Protein AF-A0A4Y2SUD0-F1 (afdb_monomer)

Secondary structure (DSSP, 8-state):
--------------HHHHHHHHHHHTTSS---HHHHHHHHHHHHTT--HHHHHHGGGGTTT-TTS-SSHHHHTT------EEEETTEEEE---HHHHHHTS-HHHH-TTS----EEEE--EES-TTS--EE--EEEE-

Solvent-accessible surface area (backbone atoms only — not comparable to full-atom values): 9102 Å² total; per-residue (Å²): 135,82,85,82,83,82,73,91,81,80,93,67,84,44,70,66,60,54,51,56,53,52,71,72,62,75,83,74,75,94,71,53,70,66,48,54,52,52,39,51,51,36,60,75,68,63,56,54,57,70,64,46,36,58,51,42,77,48,30,88,84,39,74,77,53,49,78,34,41,63,64,59,66,61,60,80,82,83,69,75,70,42,84,51,99,90,51,77,45,70,81,88,48,69,69,62,56,53,70,76,45,69,48,75,79,77,35,79,84,77,64,88,63,75,50,75,47,77,51,78,42,73,76,44,98,88,50,93,53,60,47,67,58,77,45,77,45,117

Organism: Araneus ventricosus (NCBI:txid182803)

pLDDT: mean 78.47, std 16.07, range [32.91, 94.5]

Foldseek 3Di:
DDDDDPPPPDPPPPPVVVVVLVVVPPPDDDQDPVLVVVLVVCVNVVPDFVVLCVCCVCCVVPVSRDNGPCVSSVVDPDFDWDDDPPGIDGDPDPPVVVVPDPCCVVPVPPDDDKDWDWDWDDPDPPDPDTDIDTDIDD

Mean predicted aligned error: 13.78 Å

Structure (mmCIF, N/CA/C/O backbone):
data_AF-A0A4Y2SUD0-F1
#
_entry.id   AF-A0A4Y2SUD0-F1
#
loop_
_atom_site.group_PDB
_atom_site.id
_atom_site.type_symbol
_atom_site.label_atom_id
_atom_site.label_alt_id
_atom_site.label_comp_id
_atom_site.label_asym_id
_atom_site.label_entity_id
_atom_site.label_seq_id
_atom_site.pdbx_PDB_ins_code
_atom_site.Cartn_x
_atom_site.Cartn_y
_atom_site.Cartn_z
_atom_site.occupancy
_atom_site.B_iso_or_equiv
_atom_site.auth_seq_id
_atom_site.auth_comp_id
_atom_site.auth_asym_id
_atom_site.auth_atom_id
_atom_site.pdbx_PDB_model_num
ATOM 1 N N . MET A 1 1 ? 1.826 47.056 -6.420 1.00 33.94 1 MET A N 1
ATOM 2 C CA . MET A 1 1 ? 1.723 45.978 -7.427 1.00 33.94 1 MET A CA 1
ATOM 3 C C . MET A 1 1 ? 2.716 44.904 -7.002 1.00 33.94 1 MET A C 1
ATOM 5 O O . MET A 1 1 ? 3.899 45.192 -7.028 1.00 33.94 1 MET A O 1
ATOM 9 N N . ILE A 1 2 ? 2.264 43.976 -6.144 1.00 32.91 2 ILE A N 1
ATOM 10 C CA . ILE A 1 2 ? 2.003 42.545 -6.462 1.00 32.91 2 ILE A CA 1
ATOM 11 C C . ILE A 1 2 ? 3.346 41.855 -6.775 1.00 32.91 2 ILE A C 1
ATOM 13 O O . ILE A 1 2 ? 3.937 42.160 -7.799 1.00 32.91 2 ILE A O 1
ATOM 17 N N . SER A 1 3 ? 3.993 41.233 -5.773 1.00 33.88 3 SER A N 1
ATOM 18 C CA . SER A 1 3 ? 3.956 39.774 -5.473 1.00 33.88 3 SER A CA 1
ATOM 19 C C . SER A 1 3 ? 4.455 38.969 -6.685 1.00 33.88 3 SER A C 1
ATOM 21 O O . SER A 1 3 ? 3.910 39.129 -7.762 1.00 33.88 3 SER A O 1
ATOM 23 N N . ASP A 1 4 ? 5.538 38.194 -6.604 1.00 35.41 4 ASP A N 1
ATOM 24 C CA . ASP A 1 4 ? 5.480 36.899 -5.931 1.00 35.41 4 ASP A CA 1
ATOM 25 C C . ASP A 1 4 ? 6.756 36.467 -5.203 1.00 35.41 4 ASP A C 1
ATOM 27 O O . ASP A 1 4 ? 7.883 36.549 -5.685 1.00 35.41 4 ASP A O 1
ATOM 31 N N . LYS A 1 5 ? 6.501 35.967 -3.992 1.00 43.06 5 LYS A N 1
ATOM 32 C CA . LYS A 1 5 ? 7.353 35.071 -3.225 1.00 43.06 5 LYS A CA 1
ATOM 33 C C . LYS A 1 5 ? 7.151 33.664 -3.788 1.00 43.06 5 LYS A C 1
ATOM 35 O O . LYS A 1 5 ? 6.155 33.033 -3.443 1.00 43.06 5 LYS A O 1
ATOM 40 N N . GLU A 1 6 ? 8.110 33.129 -4.526 1.00 36.12 6 GLU A N 1
ATOM 41 C CA . GLU A 1 6 ? 8.319 31.680 -4.516 1.00 36.12 6 GLU A CA 1
ATOM 42 C C . GLU A 1 6 ? 9.322 31.386 -3.406 1.00 36.12 6 GLU A C 1
ATOM 44 O O . GLU A 1 6 ? 10.533 31.512 -3.541 1.00 36.12 6 GLU A O 1
ATOM 49 N N . LYS A 1 7 ? 8.760 31.116 -2.224 1.00 34.75 7 LYS A N 1
ATOM 50 C CA . LYS A 1 7 ? 9.480 30.497 -1.120 1.00 34.75 7 LYS A CA 1
ATOM 51 C C . LYS A 1 7 ? 9.896 29.107 -1.584 1.00 34.75 7 LYS A C 1
ATOM 53 O O . LYS A 1 7 ? 9.035 28.243 -1.741 1.00 34.75 7 LYS A O 1
ATOM 58 N N . ASP A 1 8 ? 11.199 28.905 -1.709 1.00 38.47 8 ASP A N 1
ATOM 59 C CA . ASP A 1 8 ? 11.829 27.593 -1.676 1.00 38.47 8 ASP A CA 1
ATOM 60 C C . ASP A 1 8 ? 11.373 26.849 -0.412 1.00 38.47 8 ASP A C 1
ATOM 62 O O . ASP A 1 8 ? 11.867 27.071 0.694 1.00 38.47 8 ASP A O 1
ATOM 66 N N . LEU A 1 9 ? 10.366 25.992 -0.564 1.00 40.78 9 LEU A N 1
ATOM 67 C CA . LEU A 1 9 ? 9.916 25.071 0.467 1.00 40.78 9 LEU A CA 1
ATOM 68 C C . LEU A 1 9 ? 9.830 23.683 -0.158 1.00 40.78 9 LEU A C 1
ATOM 70 O O . LEU A 1 9 ? 8.810 23.319 -0.738 1.00 40.78 9 LEU A O 1
ATOM 74 N N . ASN A 1 10 ? 10.949 22.958 -0.081 1.00 43.22 10 ASN A N 1
ATOM 75 C CA . ASN A 1 10 ? 11.058 21.515 0.191 1.00 43.22 10 ASN A CA 1
ATOM 76 C C . ASN A 1 10 ? 12.421 20.985 -0.280 1.00 43.22 10 ASN A C 1
ATOM 78 O O . ASN A 1 10 ? 12.503 20.088 -1.119 1.00 43.22 10 ASN A O 1
ATOM 82 N N . LEU A 1 11 ? 13.500 21.523 0.291 1.00 45.84 11 LEU A N 1
ATOM 83 C CA . LEU A 1 11 ? 14.838 20.943 0.207 1.00 45.84 11 LEU A CA 1
ATOM 84 C C . LEU A 1 11 ? 15.183 20.281 1.546 1.00 45.84 11 LEU A C 1
ATOM 86 O O . LEU A 1 11 ? 16.085 20.723 2.229 1.00 45.84 11 LEU A O 1
ATOM 90 N N . GLU A 1 12 ? 14.401 19.280 1.947 1.00 45.97 12 GLU A N 1
ATOM 91 C CA . GLU A 1 12 ? 14.734 18.317 3.010 1.00 45.97 12 GL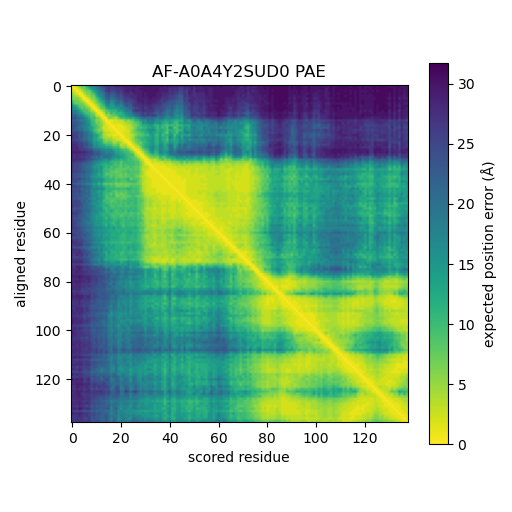U A CA 1
ATOM 92 C C . GLU A 1 12 ? 13.603 17.280 3.077 1.00 45.97 12 GLU A C 1
ATOM 94 O O . GLU A 1 12 ? 12.783 17.229 3.987 1.00 45.97 12 GLU A O 1
ATOM 99 N N . THR A 1 13 ? 13.523 16.420 2.057 1.00 51.19 13 THR A N 1
ATOM 100 C CA . THR A 1 13 ? 13.054 15.061 2.356 1.00 51.19 13 THR A CA 1
ATOM 101 C C . THR A 1 13 ? 14.209 14.448 3.133 1.00 51.19 13 THR A C 1
ATOM 103 O O . THR A 1 13 ? 15.237 14.131 2.539 1.00 51.19 13 THR A O 1
ATOM 106 N N . THR A 1 14 ? 14.098 14.487 4.462 1.00 63.47 14 THR A N 1
ATOM 107 C CA . THR A 1 14 ? 15.180 14.222 5.413 1.00 63.47 14 THR A CA 1
ATOM 108 C C . THR A 1 14 ? 15.913 12.935 5.049 1.00 63.47 14 THR A C 1
ATOM 110 O O . THR A 1 14 ? 15.293 11.922 4.721 1.00 63.47 14 THR A O 1
ATOM 113 N N . GLU A 1 15 ? 17.247 12.959 5.101 1.00 63.28 15 GLU A N 1
ATOM 114 C CA . GLU A 1 15 ? 18.069 11.750 4.949 1.00 63.28 15 GLU A CA 1
ATOM 115 C C . GLU A 1 15 ? 17.580 10.618 5.860 1.00 63.28 15 GLU A C 1
ATOM 117 O O . GLU A 1 15 ? 17.663 9.449 5.495 1.00 63.28 15 GLU A O 1
ATOM 122 N N . ASP A 1 16 ? 16.996 10.972 7.002 1.00 64.31 16 ASP A N 1
ATOM 123 C CA . ASP A 1 16 ? 16.384 10.056 7.956 1.00 64.31 16 ASP A CA 1
ATOM 124 C C . ASP A 1 16 ? 15.118 9.373 7.414 1.00 64.31 16 ASP A C 1
ATOM 126 O O . ASP A 1 16 ? 14.921 8.181 7.649 1.00 64.31 16 ASP A O 1
ATOM 130 N N . ALA A 1 17 ? 14.292 10.071 6.625 1.00 67.81 17 ALA A N 1
ATOM 131 C CA . ALA A 1 17 ? 13.145 9.465 5.947 1.00 67.81 17 ALA A CA 1
ATOM 132 C C . ALA A 1 17 ? 13.598 8.478 4.862 1.00 67.81 17 ALA A C 1
ATOM 134 O O . ALA A 1 17 ? 13.023 7.399 4.724 1.00 67.81 17 ALA A O 1
ATOM 135 N N . ILE A 1 18 ? 14.669 8.807 4.132 1.00 66.25 18 ILE A N 1
ATOM 136 C CA . ILE A 1 18 ? 15.261 7.904 3.13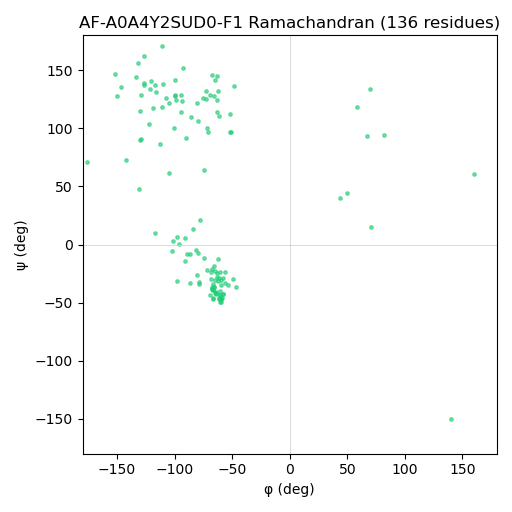5 1.00 66.25 18 ILE A CA 1
ATOM 137 C C . ILE A 1 18 ? 15.875 6.680 3.829 1.00 66.25 18 ILE A C 1
ATOM 139 O O . ILE A 1 18 ? 15.602 5.554 3.420 1.00 66.25 18 ILE A O 1
ATOM 143 N N . LYS A 1 19 ? 16.634 6.870 4.916 1.00 65.88 19 LYS A N 1
ATOM 144 C CA . LYS A 1 19 ? 17.212 5.775 5.718 1.00 65.88 19 LYS A CA 1
ATOM 145 C C . LYS A 1 19 ? 16.143 4.858 6.312 1.00 65.88 19 LYS A C 1
ATOM 147 O O . LYS A 1 19 ? 16.316 3.645 6.276 1.00 65.88 19 LYS A O 1
ATOM 152 N N . SER A 1 20 ? 15.029 5.413 6.789 1.00 70.50 20 SER A N 1
ATOM 153 C CA . SER A 1 20 ? 13.901 4.628 7.307 1.00 70.50 20 SER A CA 1
ATOM 154 C C . SER A 1 20 ? 13.195 3.810 6.218 1.00 70.50 20 SER A C 1
ATOM 156 O O . SER A 1 20 ? 12.715 2.712 6.495 1.00 70.50 20 SER A O 1
ATOM 158 N N . ILE A 1 21 ? 13.122 4.316 4.982 1.00 66.06 21 ILE A N 1
ATOM 159 C CA . ILE A 1 21 ? 12.588 3.554 3.842 1.00 66.06 21 ILE A CA 1
ATOM 160 C C . ILE A 1 21 ? 13.552 2.417 3.479 1.00 66.06 21 ILE A C 1
ATOM 162 O O . ILE A 1 21 ? 13.108 1.287 3.291 1.00 66.06 21 ILE A O 1
ATOM 166 N N . LEU A 1 22 ? 14.861 2.689 3.452 1.00 63.47 22 LEU A N 1
ATOM 167 C CA . LEU A 1 22 ? 15.895 1.693 3.150 1.00 63.47 22 LEU A CA 1
ATOM 168 C C . LEU A 1 22 ? 15.905 0.534 4.152 1.00 63.47 22 LEU A C 1
ATOM 170 O O . LEU A 1 22 ? 15.942 -0.616 3.733 1.00 63.47 22 LEU A O 1
ATOM 174 N N . SER A 1 23 ? 15.789 0.811 5.455 1.00 62.75 23 SER A N 1
ATOM 175 C CA . SER A 1 23 ? 15.771 -0.243 6.482 1.00 62.75 23 SER A CA 1
ATOM 176 C C . SER A 1 23 ? 14.543 -1.156 6.412 1.00 62.75 23 SER A C 1
ATOM 178 O O . SER A 1 23 ? 14.550 -2.232 6.995 1.00 62.75 23 SER A O 1
ATOM 180 N N . THR A 1 24 ? 13.473 -0.721 5.741 1.00 62.03 24 THR A N 1
ATOM 181 C CA . THR A 1 24 ? 12.216 -1.479 5.620 1.00 62.03 24 THR A CA 1
ATOM 182 C C . THR A 1 24 ? 12.198 -2.379 4.375 1.00 62.03 24 THR A C 1
ATOM 184 O O . THR A 1 24 ? 11.345 -3.254 4.267 1.00 62.03 24 THR A O 1
ATOM 187 N N . LEU A 1 25 ? 13.121 -2.168 3.430 1.00 61.31 25 LEU A N 1
ATOM 188 C CA . LEU A 1 25 ? 13.172 -2.870 2.139 1.00 61.31 25 LEU A CA 1
ATOM 189 C C . LEU A 1 25 ? 14.243 -3.975 2.087 1.00 61.31 25 LEU A C 1
ATOM 191 O O . LEU A 1 25 ? 14.293 -4.725 1.120 1.00 61.31 25 LEU A O 1
ATOM 195 N N . ASP A 1 26 ? 15.069 -4.100 3.126 1.00 53.41 26 ASP A N 1
ATOM 196 C CA . ASP A 1 26 ? 16.311 -4.891 3.131 1.00 53.41 26 ASP A CA 1
ATOM 197 C C . ASP A 1 26 ? 16.115 -6.419 3.283 1.00 53.41 26 ASP A C 1
ATOM 199 O O . ASP A 1 26 ? 17.031 -7.129 3.690 1.00 53.41 26 ASP A O 1
ATOM 203 N N . GLU A 1 27 ? 14.927 -6.963 2.981 1.00 53.12 27 GLU A N 1
ATOM 204 C CA . GLU A 1 27 ? 14.629 -8.389 3.212 1.00 53.12 27 GLU A CA 1
ATOM 205 C C . GLU A 1 27 ? 14.675 -9.323 1.988 1.00 53.12 27 GLU A C 1
ATOM 207 O O . GLU A 1 27 ? 14.483 -10.523 2.178 1.00 53.12 27 GLU A O 1
ATOM 212 N N . THR A 1 28 ? 15.022 -8.906 0.759 1.00 52.22 28 THR A N 1
ATOM 213 C CA . THR A 1 28 ? 15.218 -9.899 -0.329 1.00 52.22 28 THR A CA 1
ATOM 214 C C . THR A 1 28 ? 16.239 -9.537 -1.418 1.00 52.22 28 THR A C 1
ATOM 216 O O . THR A 1 28 ? 16.052 -8.560 -2.128 1.00 52.22 28 THR A O 1
ATOM 219 N N . ILE A 1 29 ? 17.177 -10.480 -1.643 1.00 56.94 29 ILE A N 1
ATOM 220 C CA . ILE A 1 29 ? 18.106 -10.673 -2.785 1.00 56.94 29 ILE A CA 1
ATOM 221 C C . ILE A 1 29 ? 19.226 -9.621 -2.888 1.00 56.94 29 ILE A C 1
ATOM 223 O O . ILE A 1 29 ? 18.974 -8.432 -2.788 1.00 56.94 29 ILE A O 1
ATOM 227 N N . GLU A 1 30 ? 20.473 -10.068 -3.112 1.00 62.91 30 GLU A N 1
ATOM 228 C CA . GLU A 1 30 ? 21.640 -9.203 -3.365 1.00 62.91 30 GLU A CA 1
ATOM 229 C C . GLU A 1 30 ? 21.344 -8.179 -4.481 1.00 62.91 30 GLU A C 1
ATOM 231 O O . GLU A 1 30 ? 21.426 -8.479 -5.675 1.00 62.91 30 GLU A O 1
ATOM 236 N N . GLU A 1 31 ? 20.964 -6.961 -4.095 1.00 71.88 31 GLU A N 1
ATOM 237 C CA . GLU A 1 31 ? 20.715 -5.859 -5.018 1.00 71.88 31 GLU A CA 1
ATOM 238 C C . GLU A 1 31 ? 22.051 -5.343 -5.575 1.00 71.88 31 GLU A C 1
ATOM 240 O O . GLU A 1 31 ? 22.992 -5.069 -4.826 1.00 71.88 31 GLU A O 1
ATOM 245 N N . SER A 1 32 ? 22.153 -5.167 -6.899 1.00 82.12 32 SER A N 1
ATOM 246 C CA . SER A 1 32 ? 23.367 -4.584 -7.476 1.00 82.12 32 SER A CA 1
ATOM 247 C C . SER A 1 32 ? 23.547 -3.128 -7.008 1.00 82.12 32 SER A C 1
ATOM 249 O O . SER A 1 32 ? 22.568 -2.374 -6.952 1.00 82.12 32 SER A O 1
ATOM 251 N N . PRO A 1 33 ? 24.785 -2.668 -6.732 1.00 83.06 33 PRO A N 1
ATOM 252 C CA . PRO A 1 33 ? 25.036 -1.299 -6.266 1.00 83.06 33 PRO A CA 1
ATOM 253 C C . PRO A 1 33 ? 24.436 -0.226 -7.183 1.00 83.06 33 PRO A C 1
ATOM 255 O O . PRO A 1 33 ? 23.916 0.782 -6.712 1.00 83.06 33 PRO A O 1
ATOM 258 N N . MET A 1 34 ? 24.438 -0.484 -8.496 1.00 85.38 34 MET A N 1
ATOM 259 C CA . MET A 1 34 ? 23.854 0.403 -9.499 1.00 85.38 34 MET A CA 1
ATOM 260 C C . MET A 1 34 ? 22.336 0.546 -9.341 1.00 85.38 34 MET A C 1
ATOM 262 O O . MET A 1 34 ? 21.812 1.654 -9.457 1.00 85.38 34 MET A O 1
ATOM 266 N N . ARG A 1 35 ? 21.616 -0.555 -9.083 1.00 85.06 35 ARG A N 1
ATOM 267 C CA . ARG A 1 35 ? 20.160 -0.520 -8.870 1.00 85.06 35 ARG A CA 1
ATOM 268 C C . ARG A 1 35 ? 19.810 0.260 -7.612 1.00 85.06 35 ARG A C 1
ATOM 270 O O . ARG A 1 35 ? 18.933 1.124 -7.674 1.00 85.06 35 ARG A O 1
ATOM 277 N N . ARG A 1 36 ? 20.576 0.051 -6.538 1.00 84.62 36 ARG A N 1
ATOM 278 C CA . ARG A 1 36 ? 20.426 0.786 -5.280 1.00 84.62 36 ARG A CA 1
ATOM 279 C C . ARG A 1 36 ? 20.610 2.291 -5.489 1.00 84.62 36 ARG A C 1
ATOM 281 O O . ARG A 1 36 ? 19.759 3.083 -5.086 1.00 84.62 36 ARG A O 1
ATOM 288 N N . ASP A 1 37 ? 21.681 2.698 -6.168 1.00 87.12 37 ASP A N 1
ATOM 289 C CA . ASP A 1 37 ? 21.969 4.116 -6.420 1.00 87.12 37 ASP A CA 1
ATOM 290 C C . ASP A 1 37 ? 20.937 4.763 -7.356 1.00 87.12 37 ASP A C 1
ATOM 292 O O . ASP A 1 37 ? 20.497 5.891 -7.115 1.00 87.12 37 ASP A O 1
ATOM 296 N N . LEU A 1 38 ? 20.480 4.037 -8.383 1.00 88.19 38 LEU A N 1
ATOM 297 C CA . LEU A 1 38 ? 19.426 4.504 -9.283 1.00 88.19 38 LEU A CA 1
ATOM 298 C C . LEU A 1 38 ? 18.092 4.691 -8.544 1.00 88.19 38 LEU A C 1
ATOM 300 O O . LEU A 1 38 ? 17.405 5.692 -8.761 1.00 88.19 38 LEU A O 1
ATOM 304 N N . ARG A 1 39 ? 17.743 3.766 -7.642 1.00 86.94 39 ARG A N 1
ATOM 305 C CA . ARG A 1 39 ? 16.551 3.849 -6.785 1.00 86.94 39 ARG A CA 1
ATOM 306 C C . ARG A 1 39 ? 16.626 5.077 -5.883 1.00 86.94 39 ARG A C 1
ATOM 308 O O . ARG A 1 39 ? 15.674 5.853 -5.820 1.00 86.94 39 ARG A O 1
ATOM 315 N N . LEU A 1 40 ? 17.771 5.292 -5.236 1.00 87.38 40 LEU A N 1
ATOM 316 C CA . LEU A 1 40 ? 18.006 6.446 -4.368 1.00 87.38 40 LEU A CA 1
ATOM 317 C C . LEU A 1 40 ? 17.901 7.769 -5.115 1.00 87.38 40 LEU A C 1
ATOM 319 O O . LEU A 1 40 ? 17.239 8.693 -4.642 1.00 87.38 40 LEU A O 1
ATOM 323 N N . TRP A 1 41 ? 18.517 7.858 -6.291 1.00 90.94 41 TRP A N 1
ATOM 324 C CA . TRP A 1 41 ? 18.402 9.026 -7.153 1.00 90.94 41 TRP A CA 1
ATOM 325 C C . TRP A 1 41 ? 16.941 9.285 -7.546 1.00 90.94 41 TRP A C 1
ATOM 327 O O . TRP A 1 41 ? 16.445 10.403 -7.384 1.00 90.94 41 TRP A O 1
ATOM 337 N N . ALA A 1 42 ? 16.223 8.245 -7.973 1.00 90.38 42 ALA A N 1
ATOM 338 C CA . ALA A 1 42 ? 14.827 8.358 -8.374 1.00 90.38 42 ALA A CA 1
ATOM 339 C C . ALA A 1 42 ? 13.926 8.857 -7.234 1.00 90.38 42 ALA A C 1
ATOM 341 O O . ALA A 1 42 ? 13.102 9.750 -7.446 1.00 90.38 42 ALA A O 1
ATOM 342 N N . LEU A 1 43 ? 14.111 8.327 -6.019 1.00 87.94 43 LEU A N 1
ATOM 343 C CA . LEU A 1 43 ? 13.373 8.751 -4.826 1.00 87.94 43 LEU A CA 1
ATOM 344 C C . LEU A 1 43 ? 13.725 10.186 -4.421 1.00 87.94 43 LEU A C 1
ATOM 346 O O . LEU A 1 43 ? 12.826 10.996 -4.190 1.00 87.94 43 LEU A O 1
ATOM 350 N N . LYS A 1 44 ? 15.022 10.516 -4.381 1.00 89.00 44 LYS A N 1
ATOM 351 C CA . LYS A 1 44 ? 15.523 11.839 -3.979 1.00 89.00 44 LYS A CA 1
ATOM 352 C C . LYS A 1 44 ? 14.956 12.954 -4.853 1.00 89.00 44 LYS A C 1
ATOM 354 O O . LYS A 1 44 ? 14.566 13.997 -4.337 1.00 89.00 44 LYS A O 1
ATOM 359 N N . TYR A 1 45 ? 14.892 12.725 -6.162 1.00 89.94 45 TYR A N 1
ATOM 360 C CA . TYR A 1 45 ? 14.410 13.715 -7.126 1.00 89.94 45 TYR A CA 1
ATOM 361 C C . TYR A 1 45 ? 12.947 13.517 -7.530 1.00 89.94 45 TYR A C 1
ATOM 363 O O . TYR A 1 45 ? 12.462 14.229 -8.406 1.00 89.94 45 TYR A O 1
ATOM 371 N N . LYS A 1 46 ? 12.232 12.582 -6.885 1.00 88.44 46 LYS A N 1
ATOM 372 C CA . LYS A 1 46 ? 10.820 12.269 -7.162 1.00 88.44 46 LYS A CA 1
ATOM 373 C C . LYS A 1 46 ? 10.564 12.058 -8.657 1.00 88.44 46 LYS A C 1
ATOM 375 O O . LYS A 1 46 ? 9.605 12.584 -9.223 1.00 88.44 46 LYS A O 1
ATOM 380 N N . ILE A 1 47 ? 11.461 11.312 -9.299 1.00 91.12 47 ILE A N 1
ATOM 381 C CA . ILE A 1 47 ? 11.395 11.054 -10.735 1.00 91.12 47 ILE A CA 1
ATOM 382 C C . ILE A 1 47 ? 10.105 10.295 -11.041 1.00 91.12 47 ILE A C 1
ATOM 384 O O . ILE A 1 47 ? 9.759 9.317 -10.376 1.00 91.12 47 ILE A O 1
ATOM 388 N N . GLN A 1 48 ? 9.380 10.758 -12.056 1.00 88.38 48 GLN A N 1
ATOM 389 C CA . GLN A 1 48 ? 8.139 10.125 -12.476 1.00 88.38 48 GLN A CA 1
ATOM 390 C C . GLN A 1 48 ? 8.404 8.730 -13.070 1.00 88.38 48 GLN A C 1
ATOM 392 O O . GLN A 1 48 ? 9.407 8.497 -13.745 1.00 88.38 48 GLN A O 1
ATOM 397 N N . GLN A 1 49 ? 7.475 7.797 -12.847 1.00 86.44 49 GLN A N 1
ATOM 398 C CA . GLN A 1 49 ? 7.611 6.410 -13.310 1.00 86.44 49 GLN A CA 1
ATOM 399 C C . GLN A 1 49 ? 7.744 6.289 -14.834 1.00 86.44 49 GLN A C 1
ATOM 401 O O . GLN A 1 49 ? 8.506 5.457 -15.314 1.00 86.44 49 GLN A O 1
ATOM 406 N N . ASN A 1 50 ? 7.073 7.151 -15.603 1.00 88.81 50 ASN A N 1
ATOM 407 C CA . ASN A 1 50 ? 7.227 7.206 -17.060 1.00 88.81 50 ASN A CA 1
ATOM 408 C C . ASN A 1 50 ? 8.683 7.490 -17.475 1.00 88.81 50 ASN A C 1
ATOM 410 O O . ASN A 1 50 ? 9.216 6.778 -18.315 1.00 88.81 50 ASN A O 1
ATOM 414 N N . ALA A 1 51 ? 9.352 8.458 -16.845 1.00 88.19 51 ALA A N 1
ATOM 415 C CA . ALA A 1 51 ? 10.738 8.807 -17.137 1.00 88.19 51 ALA A CA 1
ATOM 416 C C . ALA A 1 51 ? 11.706 7.670 -16.775 1.00 88.19 51 ALA A C 1
ATOM 418 O O . ALA A 1 51 ? 12.662 7.416 -17.503 1.00 88.19 51 ALA A O 1
ATOM 419 N N . LEU A 1 52 ? 11.438 6.939 -15.688 1.00 87.38 52 LEU A N 1
ATOM 420 C CA . LEU A 1 52 ? 12.194 5.730 -15.344 1.00 87.38 52 LEU A CA 1
ATOM 421 C C . LEU A 1 52 ? 11.984 4.611 -16.367 1.00 87.38 52 LEU A C 1
ATOM 423 O O . LEU A 1 52 ? 12.930 3.901 -16.696 1.00 87.38 52 LEU A O 1
ATOM 427 N N . ASN A 1 53 ? 10.774 4.475 -16.909 1.00 86.94 53 ASN A N 1
ATOM 428 C CA . ASN A 1 53 ? 10.468 3.470 -17.927 1.00 86.94 53 ASN A CA 1
ATOM 429 C C . ASN A 1 53 ? 11.177 3.760 -19.255 1.00 86.94 53 ASN A C 1
ATOM 431 O O . ASN A 1 53 ? 11.561 2.825 -19.960 1.00 86.94 53 ASN A O 1
ATOM 435 N N . GLU A 1 54 ? 11.432 5.033 -19.563 1.00 89.44 54 GLU A N 1
ATOM 436 C CA . GLU A 1 54 ? 12.243 5.427 -20.720 1.00 89.44 54 GLU A CA 1
ATOM 437 C C . GLU A 1 54 ? 13.722 5.030 -20.580 1.00 89.44 54 GLU A C 1
ATOM 439 O O . GLU A 1 54 ? 14.395 4.829 -21.592 1.00 89.44 54 GLU A O 1
ATOM 444 N N . LEU A 1 55 ? 14.242 4.793 -19.363 1.00 87.75 55 LEU A N 1
ATOM 445 C CA . LEU A 1 55 ? 15.618 4.296 -19.171 1.00 87.75 55 LEU A CA 1
ATOM 446 C C . LEU A 1 55 ? 15.848 2.914 -19.795 1.00 87.75 55 LEU A C 1
ATOM 448 O O . LEU A 1 55 ? 16.994 2.505 -19.993 1.00 87.75 55 LEU A O 1
ATOM 452 N N . ARG A 1 56 ? 14.779 2.216 -20.194 1.00 84.88 56 ARG A N 1
ATOM 453 C CA . ARG A 1 56 ? 14.853 0.961 -20.945 1.00 84.88 56 ARG A CA 1
ATOM 454 C C . ARG A 1 56 ? 15.642 1.087 -22.252 1.00 84.88 56 ARG A C 1
ATOM 456 O O . ARG A 1 56 ? 16.205 0.093 -22.705 1.00 84.88 56 ARG A O 1
ATOM 463 N N . ILE A 1 57 ? 15.759 2.285 -22.839 1.00 87.88 57 ILE A N 1
ATOM 464 C CA . ILE A 1 57 ? 16.625 2.513 -24.014 1.00 87.88 57 ILE A CA 1
ATOM 465 C C . ILE A 1 57 ? 18.092 2.142 -23.743 1.00 87.88 57 ILE A C 1
ATOM 467 O O . ILE A 1 57 ? 18.802 1.723 -24.657 1.00 87.88 57 ILE A O 1
ATOM 471 N N . LEU A 1 58 ? 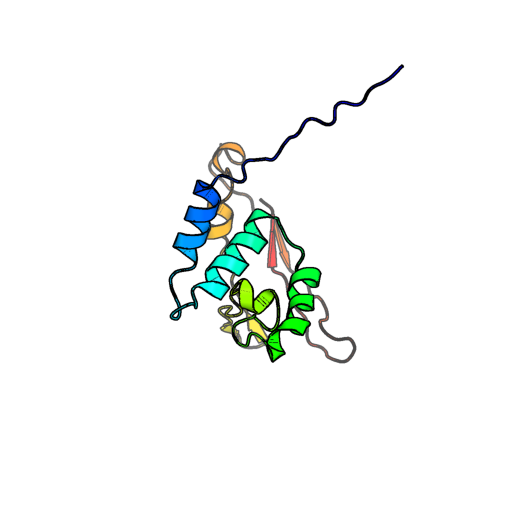18.532 2.258 -22.486 1.00 85.75 58 LEU A N 1
ATOM 472 C CA . LEU A 1 58 ? 19.902 1.999 -22.055 1.00 85.75 58 LEU A CA 1
ATOM 473 C C . LEU A 1 58 ? 20.139 0.533 -21.664 1.00 85.75 58 LEU A C 1
ATOM 475 O O . LEU A 1 58 ? 21.293 0.144 -21.495 1.00 85.75 58 LEU A O 1
ATOM 479 N N . GLN A 1 59 ? 19.097 -0.307 -21.587 1.00 85.88 59 GLN A N 1
ATOM 480 C CA . GLN A 1 59 ? 19.234 -1.717 -21.188 1.00 85.88 59 GLN A CA 1
ATOM 481 C C . GLN A 1 59 ? 20.148 -2.532 -22.102 1.00 85.88 59 GLN A C 1
ATOM 483 O O . GLN A 1 59 ? 20.794 -3.469 -21.644 1.00 85.88 59 GLN A O 1
ATOM 488 N N . LYS A 1 60 ? 20.217 -2.185 -23.394 1.00 84.06 60 LYS A N 1
ATOM 489 C CA . LYS A 1 60 ? 21.102 -2.874 -24.348 1.00 84.06 60 LYS A CA 1
ATOM 490 C C . LYS A 1 60 ? 22.577 -2.735 -23.969 1.00 84.06 60 LYS A C 1
ATOM 492 O O . LYS A 1 60 ? 23.360 -3.632 -24.257 1.00 84.06 60 LYS A O 1
ATOM 497 N N . THR A 1 61 ? 22.933 -1.612 -23.351 1.00 86.94 61 THR A N 1
ATOM 498 C CA . THR A 1 61 ? 24.304 -1.283 -22.945 1.00 86.94 61 THR A CA 1
ATOM 499 C C . THR A 1 61 ? 24.540 -1.602 -21.470 1.00 86.94 61 THR A C 1
ATOM 501 O O . THR A 1 61 ? 25.645 -1.981 -21.096 1.00 86.94 61 THR A O 1
ATOM 504 N N . TYR A 1 62 ? 23.500 -1.488 -20.640 1.00 85.19 62 TYR A N 1
ATOM 505 C CA . TYR A 1 62 ? 23.553 -1.698 -19.195 1.00 85.19 62 TYR A CA 1
ATOM 506 C C . TYR A 1 62 ? 22.447 -2.679 -18.765 1.00 85.19 62 TYR A C 1
ATOM 508 O O . TYR A 1 62 ? 21.333 -2.248 -18.448 1.00 85.19 62 TYR A O 1
ATOM 516 N N . PRO A 1 63 ? 22.735 -3.995 -18.738 1.00 81.81 63 PRO A N 1
ATOM 517 C CA . PRO A 1 63 ? 21.749 -5.037 -18.420 1.00 81.81 63 PRO A CA 1
ATOM 518 C C . PRO A 1 63 ? 21.133 -4.905 -17.022 1.00 81.81 63 PRO A C 1
ATOM 520 O O . PRO A 1 63 ? 20.018 -5.361 -16.776 1.00 81.81 63 PRO A O 1
ATOM 523 N N . ASP A 1 64 ? 21.847 -4.248 -16.111 1.00 81.56 64 ASP A N 1
ATOM 524 C CA . ASP A 1 64 ? 21.428 -4.077 -14.725 1.00 81.56 64 ASP A CA 1
ATOM 525 C C . ASP A 1 64 ? 20.298 -3.048 -14.564 1.00 81.56 64 ASP A C 1
ATOM 527 O O . ASP A 1 64 ? 19.691 -2.980 -13.492 1.00 81.56 64 ASP A O 1
ATOM 531 N N . ILE A 1 65 ? 19.976 -2.264 -15.605 1.00 84.38 65 ILE A N 1
ATOM 532 C CA . ILE A 1 65 ? 18.882 -1.287 -15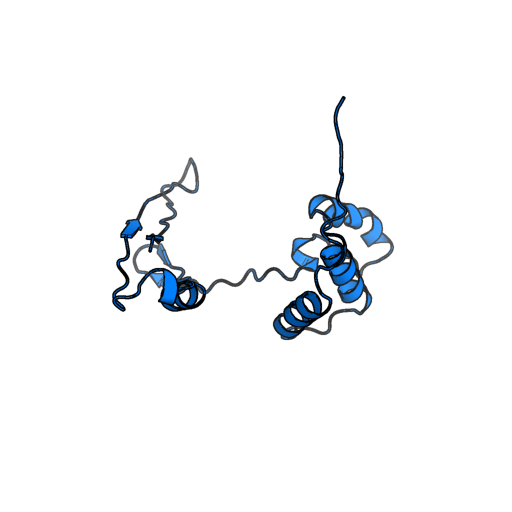.564 1.00 84.38 65 ILE A CA 1
ATOM 533 C C . ILE A 1 65 ? 17.543 -2.038 -15.516 1.00 84.38 65 ILE A C 1
ATOM 535 O O . ILE A 1 65 ? 17.288 -2.906 -16.358 1.00 84.38 65 ILE A O 1
ATOM 539 N N . PRO A 1 66 ? 16.653 -1.723 -14.560 1.00 80.00 66 PRO A N 1
ATOM 540 C CA . PRO A 1 66 ? 15.350 -2.367 -14.475 1.00 80.00 66 PRO A CA 1
ATOM 541 C C . PRO A 1 66 ? 14.492 -2.065 -15.708 1.00 80.00 66 PRO A C 1
ATOM 543 O O . PRO A 1 66 ? 14.536 -0.978 -16.274 1.00 80.00 66 PRO A O 1
ATOM 546 N N . ALA A 1 67 ? 13.689 -3.048 -16.118 1.00 78.69 67 ALA A N 1
ATOM 547 C CA . ALA A 1 67 ? 12.847 -2.939 -17.314 1.00 78.69 67 ALA A CA 1
ATOM 548 C C . ALA A 1 67 ? 11.660 -1.984 -17.143 1.00 78.69 67 ALA A C 1
ATOM 550 O O . ALA A 1 67 ? 11.096 -1.515 -18.130 1.00 78.69 67 ALA A O 1
ATOM 551 N N . ASP A 1 68 ? 11.273 -1.746 -15.896 1.00 81.38 68 ASP A N 1
ATOM 552 C CA . ASP A 1 68 ? 10.172 -0.887 -15.493 1.00 81.38 68 ASP A CA 1
ATOM 553 C C . ASP A 1 68 ? 10.484 -0.340 -14.095 1.00 81.38 68 ASP A C 1
ATOM 555 O O . ASP A 1 68 ? 11.074 -1.025 -13.253 1.00 81.38 68 ASP A O 1
ATOM 559 N N . SER A 1 69 ? 10.047 0.884 -13.842 1.00 81.44 69 SER A N 1
ATOM 560 C CA . SER A 1 69 ? 10.030 1.560 -12.549 1.00 81.44 69 SER A CA 1
ATOM 561 C C . SER A 1 69 ? 9.481 0.673 -11.428 1.00 81.44 69 SER A C 1
ATOM 563 O O . SER A 1 69 ? 10.031 0.665 -10.330 1.00 81.44 69 SER A O 1
ATOM 565 N N . SER A 1 70 ? 8.471 -0.157 -11.712 1.00 76.50 70 SER A N 1
ATOM 566 C CA . SER A 1 70 ? 7.913 -1.101 -10.734 1.00 76.50 70 SER A CA 1
ATOM 567 C C . SER A 1 70 ? 8.918 -2.164 -10.269 1.00 76.50 70 SER A C 1
ATOM 569 O O . SER A 1 70 ? 8.827 -2.645 -9.141 1.00 76.50 70 SER A O 1
ATOM 571 N N . THR A 1 71 ? 9.894 -2.506 -11.117 1.00 80.25 71 THR A N 1
ATOM 572 C CA . THR A 1 71 ? 10.999 -3.417 -10.780 1.00 80.25 71 THR A CA 1
ATOM 573 C C . THR A 1 71 ? 12.071 -2.700 -9.962 1.00 80.25 71 THR A C 1
ATOM 575 O O . THR A 1 71 ? 12.662 -3.311 -9.082 1.00 80.25 71 THR A O 1
ATOM 578 N N . LEU A 1 72 ? 12.306 -1.408 -10.226 1.00 83.00 72 LEU A N 1
ATOM 579 C CA . LEU A 1 72 ? 13.251 -0.592 -9.457 1.00 83.00 72 LEU A CA 1
ATOM 580 C C . LEU A 1 72 ? 12.780 -0.367 -8.018 1.00 83.00 72 LEU A C 1
ATOM 582 O O . LEU A 1 72 ? 13.593 -0.348 -7.105 1.00 83.00 72 LEU A O 1
ATOM 586 N N . PHE A 1 73 ? 11.478 -0.161 -7.822 1.00 80.75 73 PHE A N 1
ATOM 587 C CA . PHE A 1 73 ? 10.908 0.125 -6.504 1.00 80.75 73 PHE A CA 1
ATOM 588 C C . PHE A 1 73 ? 10.461 -1.120 -5.740 1.00 80.75 73 PHE A C 1
ATOM 590 O O . PHE A 1 73 ? 9.826 -0.963 -4.700 1.00 80.75 73 PHE A O 1
ATOM 597 N N . GLU A 1 74 ? 10.725 -2.322 -6.270 1.00 69.38 74 GLU A N 1
ATOM 598 C CA . GLU A 1 74 ? 10.356 -3.607 -5.652 1.00 69.38 74 GLU A CA 1
ATOM 599 C C . GLU A 1 74 ? 8.939 -3.599 -5.080 1.00 69.38 74 GLU A C 1
ATOM 601 O O . GLU A 1 74 ? 8.675 -4.102 -3.991 1.00 69.38 74 GLU A O 1
ATOM 606 N N . THR A 1 75 ? 8.004 -2.970 -5.799 1.00 70.50 75 THR A N 1
ATOM 607 C CA . THR A 1 75 ? 6.657 -2.790 -5.269 1.00 70.50 75 THR A CA 1
ATOM 608 C C . THR A 1 75 ? 6.062 -4.172 -5.044 1.00 70.50 75 THR A C 1
ATOM 610 O O . THR A 1 75 ? 5.817 -4.901 -6.009 1.00 70.50 75 THR A O 1
ATOM 613 N N . CYS A 1 76 ? 5.881 -4.545 -3.773 1.00 58.31 76 CYS A N 1
ATOM 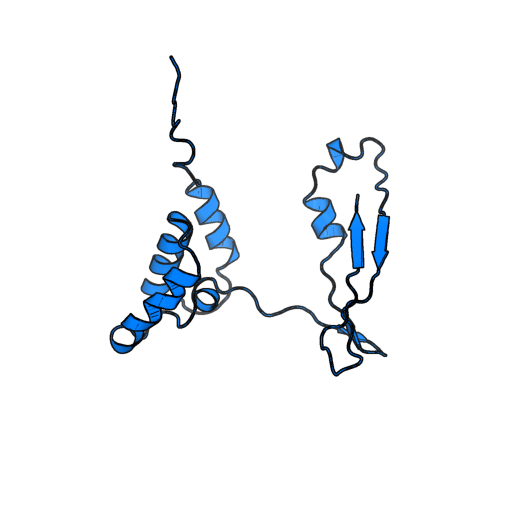614 C CA . CYS A 1 76 ? 5.416 -5.867 -3.380 1.00 58.31 76 CYS A CA 1
ATOM 615 C C . CYS A 1 76 ? 4.137 -6.220 -4.142 1.00 58.31 76 CYS A C 1
ATOM 617 O O . CYS A 1 76 ? 3.083 -5.624 -3.929 1.00 58.31 76 CYS A O 1
ATOM 619 N N . ARG A 1 77 ? 4.232 -7.216 -5.027 1.00 62.69 77 ARG A N 1
ATOM 620 C CA . ARG A 1 77 ? 3.081 -7.759 -5.767 1.00 62.69 77 ARG A CA 1
ATOM 621 C C . ARG A 1 77 ? 2.361 -8.862 -4.993 1.00 62.69 77 ARG A C 1
ATOM 623 O O . ARG A 1 77 ? 1.293 -9.303 -5.401 1.00 62.69 77 ARG A O 1
ATOM 630 N N . ASN A 1 78 ? 2.932 -9.296 -3.872 1.00 66.38 78 ASN A N 1
ATOM 631 C CA . ASN A 1 78 ? 2.392 -10.383 -3.073 1.00 66.38 78 ASN A CA 1
ATOM 632 C C . ASN A 1 78 ? 1.355 -9.832 -2.098 1.00 66.38 78 ASN A C 1
ATOM 634 O O . ASN A 1 78 ? 1.681 -9.131 -1.141 1.00 66.38 78 ASN A O 1
ATOM 638 N N . THR A 1 79 ? 0.092 -10.154 -2.352 1.00 75.94 79 THR A N 1
ATOM 639 C CA . THR A 1 79 ? -1.010 -9.922 -1.417 1.00 75.94 79 THR A CA 1
ATOM 640 C C . THR A 1 79 ? -1.487 -11.267 -0.887 1.00 75.94 79 THR A C 1
ATOM 642 O O . THR A 1 79 ? -1.605 -12.229 -1.642 1.00 75.94 79 THR A O 1
ATOM 645 N N . ASN A 1 80 ? -1.765 -11.349 0.416 1.00 85.12 80 ASN A N 1
ATOM 646 C CA . ASN A 1 80 ? -2.342 -12.556 1.004 1.00 85.12 80 ASN A CA 1
ATOM 647 C C . ASN A 1 80 ? -3.799 -12.679 0.559 1.00 85.12 80 ASN A C 1
ATOM 649 O O . ASN A 1 80 ? -4.684 -12.002 1.092 1.00 85.12 80 ASN A O 1
ATOM 653 N N . ILE A 1 81 ? -4.016 -13.527 -0.444 1.00 90.69 81 ILE A N 1
ATOM 654 C CA . ILE A 1 81 ? -5.331 -13.857 -0.980 1.00 90.69 81 ILE A CA 1
ATOM 655 C C . ILE A 1 81 ? -5.783 -15.183 -0.372 1.00 90.69 81 ILE A C 1
ATOM 657 O O . ILE A 1 81 ? -5.112 -16.209 -0.477 1.00 90.69 81 ILE A O 1
ATOM 661 N N . PHE A 1 82 ? -6.952 -15.156 0.250 1.00 92.31 82 PHE A N 1
ATOM 662 C CA . PHE A 1 82 ? -7.628 -16.312 0.809 1.00 92.31 82 PHE A CA 1
ATOM 663 C C . PHE A 1 82 ? -8.712 -16.766 -0.164 1.00 92.31 82 PHE A C 1
ATOM 665 O O . PHE A 1 82 ? -9.570 -15.976 -0.561 1.00 92.31 82 PHE A O 1
ATOM 672 N N . LYS A 1 83 ? -8.706 -18.050 -0.528 1.00 93.25 83 LYS A N 1
ATOM 673 C CA . LYS A 1 83 ? -9.829 -18.641 -1.261 1.00 93.25 83 LYS A CA 1
ATOM 674 C C . LYS A 1 83 ? -11.012 -18.801 -0.315 1.00 93.25 83 LYS A C 1
ATOM 676 O O . LYS A 1 83 ? -10.888 -19.438 0.731 1.00 93.25 83 LYS A O 1
ATOM 681 N N . ILE A 1 84 ? -12.150 -18.240 -0.697 1.00 90.75 84 ILE A N 1
ATOM 682 C CA . ILE A 1 84 ? -13.428 -18.423 -0.011 1.00 90.75 84 ILE A CA 1
ATOM 683 C C . ILE A 1 84 ? -14.363 -19.242 -0.901 1.00 90.75 84 ILE A C 1
ATOM 685 O O . ILE A 1 84 ? -14.062 -19.522 -2.059 1.00 90.75 84 ILE A O 1
ATOM 689 N N . LYS A 1 85 ? -15.505 -19.658 -0.349 1.00 88.44 85 LYS A N 1
ATOM 690 C CA . LYS A 1 85 ? -16.441 -20.563 -1.030 1.00 88.44 85 LYS A CA 1
ATOM 691 C C . LYS A 1 85 ? -16.913 -20.025 -2.392 1.00 88.44 85 LYS A C 1
ATOM 693 O O . LYS A 1 85 ? -17.111 -20.812 -3.308 1.00 88.44 85 LYS A O 1
ATOM 698 N N . GLU A 1 86 ? -17.039 -18.703 -2.519 1.00 85.25 86 GLU A N 1
ATOM 699 C CA . GLU A 1 86 ? -17.524 -18.010 -3.721 1.00 85.25 86 GLU A CA 1
ATOM 700 C C . GLU A 1 86 ? -16.601 -16.848 -4.131 1.00 85.25 86 GLU A C 1
ATOM 702 O O . GLU A 1 86 ? -17.053 -15.736 -4.383 1.00 85.25 86 GLU A O 1
ATOM 707 N N . GLY A 1 87 ? -15.287 -17.087 -4.177 1.00 89.38 87 GLY A N 1
ATOM 708 C CA . GLY A 1 87 ? -14.334 -16.114 -4.715 1.00 89.38 87 GLY A CA 1
ATOM 709 C C . GLY A 1 87 ? -13.031 -16.020 -3.935 1.00 89.38 87 GLY A C 1
ATOM 710 O O . GLY A 1 87 ? -12.559 -16.983 -3.328 1.00 89.38 87 GLY A O 1
ATOM 711 N N . GLU A 1 88 ? -12.447 -14.830 -3.967 1.00 93.12 88 GLU A N 1
ATOM 712 C CA . GLU A 1 88 ? -11.148 -14.524 -3.383 1.00 93.12 88 GLU A CA 1
ATOM 713 C C . GLU A 1 88 ? -11.275 -13.331 -2.439 1.00 93.12 88 GLU A C 1
ATOM 715 O O . GLU A 1 88 ? -11.985 -12.365 -2.720 1.00 93.12 88 GLU A O 1
ATOM 720 N N . TYR A 1 89 ? -10.594 -13.408 -1.300 1.00 92.62 89 TYR A N 1
ATOM 721 C CA . TYR A 1 89 ? -10.639 -12.391 -0.259 1.00 92.62 89 TYR A CA 1
ATOM 722 C C . TYR A 1 89 ? -9.233 -11.931 0.109 1.00 92.62 89 TYR A C 1
ATOM 724 O O . TYR A 1 89 ? -8.335 -12.749 0.290 1.00 92.62 89 TYR A O 1
ATOM 732 N N . CYS A 1 90 ? -9.045 -10.626 0.283 1.00 92.31 90 CYS A N 1
ATOM 733 C CA . CYS A 1 90 ? -7.793 -10.054 0.765 1.00 92.31 90 CYS A CA 1
ATOM 734 C C . CYS A 1 90 ? -8.070 -9.104 1.9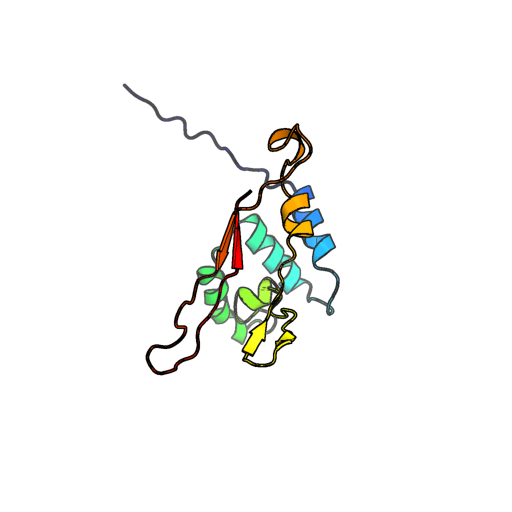34 1.00 92.31 90 CYS A C 1
ATOM 736 O O . CYS A 1 90 ? -8.913 -8.212 1.831 1.00 92.31 90 CYS A O 1
ATOM 738 N N . TYR A 1 91 ? -7.359 -9.294 3.051 1.00 91.75 91 TYR A N 1
ATOM 739 C CA . TYR A 1 91 ? -7.527 -8.479 4.253 1.00 91.75 91 TYR A CA 1
ATOM 740 C C . TYR A 1 91 ? -6.384 -7.482 4.428 1.00 91.75 91 TYR A C 1
ATOM 742 O O . TYR A 1 91 ? -5.226 -7.865 4.586 1.00 91.75 91 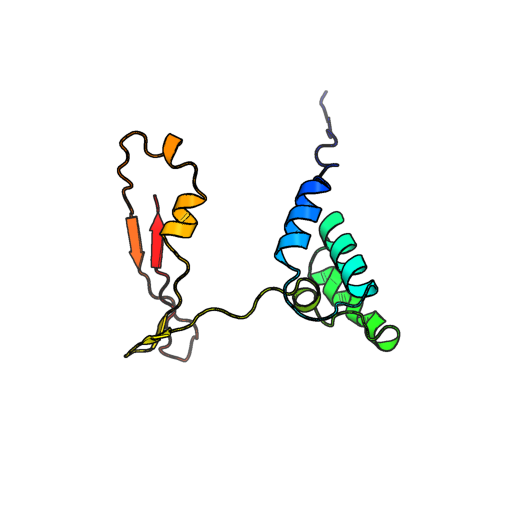TYR A O 1
ATOM 750 N N . PHE A 1 92 ? -6.728 -6.195 4.491 1.00 88.69 92 PHE A N 1
ATOM 751 C CA . PHE A 1 92 ? -5.756 -5.108 4.646 1.00 88.69 92 PHE A CA 1
ATOM 752 C C . PHE A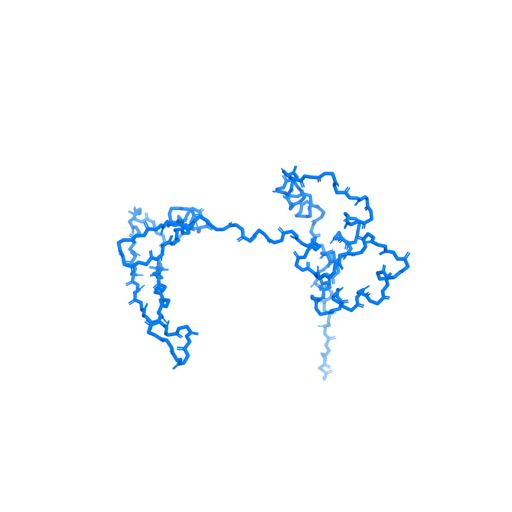 1 92 ? -5.560 -4.629 6.096 1.00 88.69 92 PHE A C 1
ATOM 754 O O . PHE A 1 92 ? -4.736 -3.740 6.330 1.00 88.69 92 PHE A O 1
ATOM 761 N N . GLY A 1 93 ? -6.253 -5.229 7.074 1.00 89.31 93 GLY A N 1
ATOM 762 C CA . GLY A 1 93 ? -6.015 -4.995 8.504 1.00 89.31 93 GLY A CA 1
ATOM 763 C C . GLY A 1 93 ? -6.672 -3.736 9.067 1.00 89.31 93 GLY A C 1
ATOM 764 O O . GLY A 1 93 ? -6.048 -2.681 9.064 1.00 89.31 93 GLY A O 1
ATOM 765 N N . ILE A 1 94 ? -7.875 -3.828 9.645 1.00 90.31 94 ILE A N 1
ATOM 766 C CA . ILE A 1 94 ? -8.540 -2.673 10.284 1.00 90.31 94 ILE A CA 1
ATOM 767 C C . ILE A 1 94 ? -7.689 -2.134 11.441 1.00 90.31 94 ILE A C 1
ATOM 769 O O . ILE A 1 94 ? -7.376 -0.951 11.461 1.00 90.31 94 ILE A O 1
ATOM 773 N N . ALA A 1 95 ? -7.234 -3.001 12.352 1.00 88.50 95 ALA A N 1
ATOM 774 C CA . ALA A 1 95 ? -6.421 -2.596 13.503 1.00 88.50 95 ALA A CA 1
ATOM 775 C C . ALA A 1 95 ? -5.126 -1.872 13.094 1.00 88.50 95 ALA A C 1
ATOM 777 O O . ALA A 1 95 ? -4.789 -0.840 13.664 1.00 88.50 95 ALA A O 1
ATOM 778 N N . ARG A 1 96 ? -4.434 -2.372 12.058 1.00 88.62 96 ARG A N 1
ATOM 779 C CA . ARG A 1 96 ? -3.230 -1.729 11.511 1.00 88.62 96 ARG A CA 1
ATOM 780 C C . ARG A 1 96 ? -3.530 -0.316 11.014 1.00 88.62 96 ARG A C 1
ATOM 782 O O . ARG A 1 96 ? -2.791 0.606 11.329 1.00 88.62 96 ARG A O 1
ATOM 789 N N . ASN A 1 97 ? -4.611 -0.150 10.253 1.00 88.69 97 ASN A N 1
ATOM 790 C CA . ASN A 1 97 ? -4.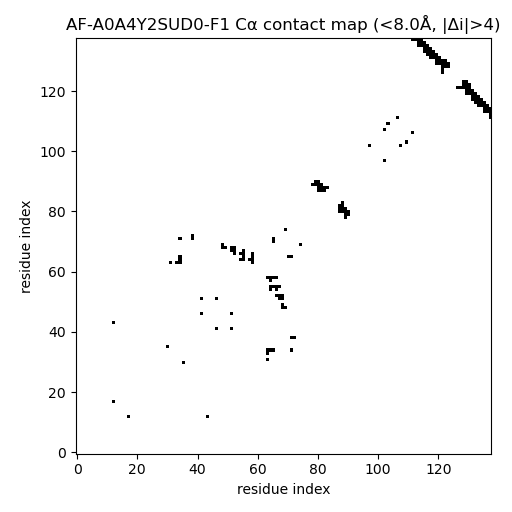999 1.157 9.727 1.00 88.69 97 ASN A CA 1
ATOM 791 C C . ASN A 1 97 ? -5.442 2.114 10.841 1.00 88.69 97 ASN A C 1
ATOM 793 O O . ASN A 1 97 ? -5.080 3.282 10.810 1.00 88.69 97 ASN A O 1
ATOM 797 N N . LEU A 1 98 ? -6.156 1.614 11.852 1.00 88.31 98 LEU A N 1
ATOM 798 C CA . LEU A 1 98 ? -6.567 2.399 13.014 1.00 88.31 98 LEU A CA 1
ATOM 799 C C . LEU A 1 98 ? -5.373 2.880 13.849 1.00 88.31 98 LEU A C 1
ATOM 801 O O . LEU A 1 98 ? -5.346 4.042 14.237 1.00 88.31 98 LEU A O 1
ATOM 805 N N . ASN A 1 99 ? -4.363 2.035 14.068 1.00 86.12 99 ASN A N 1
ATOM 806 C CA . ASN A 1 99 ? -3.153 2.413 14.809 1.00 86.12 99 ASN A CA 1
ATOM 807 C C . ASN A 1 99 ? -2.342 3.523 14.121 1.00 86.12 99 ASN A C 1
ATOM 809 O O . ASN A 1 99 ? -1.621 4.253 14.794 1.00 86.12 99 ASN A O 1
ATOM 813 N N . ASN A 1 100 ? -2.471 3.664 12.799 1.00 85.25 100 ASN A N 1
ATOM 814 C CA . ASN A 1 100 ? -1.824 4.735 12.040 1.00 85.25 100 ASN A CA 1
ATOM 815 C C . ASN A 1 100 ? -2.577 6.076 12.131 1.00 85.25 100 ASN A C 1
ATOM 817 O O . ASN A 1 100 ? -2.082 7.089 11.637 1.00 85.25 100 ASN A O 1
ATOM 821 N N . LEU A 1 101 ? -3.772 6.102 12.729 1.00 84.06 101 LEU A N 1
ATOM 822 C CA . LEU A 1 101 ? -4.551 7.320 12.932 1.00 84.06 101 LEU A CA 1
ATOM 823 C C . LEU A 1 101 ? -4.258 7.931 14.305 1.00 84.06 101 LEU A C 1
ATOM 825 O O . LEU A 1 101 ? -4.000 7.234 15.286 1.00 84.06 101 LEU A O 1
ATOM 829 N N . PHE A 1 102 ? -4.397 9.253 14.408 1.00 80.69 102 PHE A N 1
ATOM 830 C CA . PHE A 1 102 ? -4.350 9.974 15.683 1.00 80.69 102 PHE A CA 1
ATOM 831 C C . PHE A 1 102 ? -5.649 9.762 16.479 1.00 80.69 102 PHE A C 1
ATOM 833 O O . PHE A 1 102 ? -6.421 10.685 16.725 1.00 80.69 102 PHE A O 1
ATOM 840 N N . LEU A 1 103 ? -5.925 8.521 16.882 1.00 77.69 103 LEU A N 1
ATOM 841 C CA . LEU A 1 103 ? -7.186 8.150 17.530 1.00 77.69 103 LEU A CA 1
ATOM 842 C C . LEU A 1 103 ? -7.427 8.889 18.849 1.00 77.69 103 LEU A C 1
ATOM 844 O O . LEU A 1 103 ? -8.573 9.154 19.188 1.00 77.69 103 LEU A O 1
ATOM 848 N N . ASN A 1 104 ? -6.368 9.286 19.557 1.00 75.50 104 ASN A N 1
ATOM 849 C CA . ASN A 1 104 ? -6.489 10.057 20.796 1.00 75.50 104 ASN A CA 1
ATOM 850 C C . ASN A 1 104 ? -7.103 11.450 20.572 1.00 75.50 104 ASN A C 1
ATOM 852 O O . ASN A 1 104 ? -7.780 11.958 21.462 1.00 75.50 104 ASN A O 1
ATOM 856 N N . SER A 1 105 ? -6.893 12.068 19.403 1.00 75.50 105 SER A N 1
ATOM 857 C CA . SER A 1 105 ? -7.534 13.346 19.063 1.00 75.50 105 SER A CA 1
ATOM 858 C C . SER A 1 105 ? -8.912 13.149 18.431 1.00 75.50 105 SER A C 1
ATOM 860 O O . SER A 1 105 ? -9.808 13.959 18.658 1.00 75.50 105 SER A O 1
ATOM 862 N N . LEU A 1 106 ? -9.098 12.065 17.672 1.00 74.00 106 LEU A N 1
ATOM 863 C CA . LEU A 1 106 ? -10.349 11.765 16.969 1.00 74.00 106 LEU A CA 1
ATOM 864 C C . LEU A 1 106 ? -11.414 11.137 17.877 1.00 74.00 106 LEU A C 1
ATOM 866 O O . LEU A 1 106 ? -12.607 11.265 17.614 1.00 74.00 106 LEU A O 1
ATOM 870 N N . CYS A 1 107 ? -11.002 10.452 18.944 1.00 77.25 107 CYS A N 1
ATOM 871 C CA . CYS A 1 107 ? -11.891 9.666 19.785 1.00 77.25 107 CYS A CA 1
ATOM 872 C C . CYS A 1 107 ? -11.533 9.749 21.286 1.00 77.25 107 CYS A C 1
ATOM 874 O O . CYS A 1 107 ? -11.068 8.774 21.883 1.00 77.25 107 CYS A O 1
ATOM 876 N N . PRO A 1 108 ? -11.806 10.892 21.944 1.00 72.94 108 PRO A N 1
ATOM 877 C CA . PRO A 1 108 ? -11.466 11.103 23.357 1.00 72.94 108 PRO A CA 1
ATOM 878 C C . PRO A 1 108 ? -12.220 10.171 24.318 1.00 72.94 108 PRO A C 1
ATOM 880 O O . PRO A 1 108 ? -11.783 9.926 25.437 1.00 72.94 108 PRO A O 1
ATOM 883 N N . THR A 1 109 ? -13.372 9.651 23.888 1.00 80.12 109 THR A N 1
ATOM 884 C CA . THR A 1 109 ? -14.232 8.738 24.655 1.00 80.12 109 THR A CA 1
ATOM 885 C C . THR A 1 109 ? -13.766 7.281 24.618 1.00 80.12 109 THR A C 1
ATOM 887 O O . THR A 1 109 ? -14.383 6.439 25.273 1.00 80.12 109 THR A O 1
ATOM 890 N N . GLY A 1 110 ? -12.718 6.961 23.847 1.00 81.25 110 GLY A N 1
ATOM 891 C CA . GLY A 1 110 ? -12.185 5.601 23.714 1.00 81.25 110 GLY A CA 1
ATOM 892 C C . GLY A 1 110 ? -13.092 4.636 22.939 1.00 81.25 110 GLY A C 1
ATOM 893 O O . GLY A 1 110 ? -12.897 3.424 23.012 1.00 81.25 110 GLY A O 1
ATOM 894 N N . LYS A 1 111 ? -14.098 5.146 22.212 1.00 85.25 111 LYS A N 1
ATOM 895 C CA . LYS A 1 111 ? -15.066 4.352 21.434 1.00 85.25 111 LYS A CA 1
ATOM 896 C C . LYS A 1 111 ? -15.057 4.735 19.959 1.00 85.25 111 LYS A C 1
ATOM 898 O O . LYS A 1 111 ? -15.664 5.729 19.572 1.00 85.25 111 LYS A O 1
ATOM 903 N N . ILE A 1 112 ? -14.442 3.903 19.129 1.00 85.69 112 ILE A N 1
ATOM 904 C CA . ILE A 1 112 ? -14.366 4.130 17.683 1.00 85.69 112 ILE A CA 1
ATOM 905 C C . ILE A 1 112 ? -15.679 3.686 17.036 1.00 85.69 112 ILE A C 1
ATOM 907 O O . ILE A 1 112 ? -16.070 2.524 17.154 1.00 85.69 112 ILE A O 1
ATOM 911 N N . LEU A 1 113 ? -16.356 4.605 16.348 1.00 87.56 113 LEU A N 1
ATOM 912 C CA . LEU A 1 113 ? -17.515 4.278 15.526 1.00 87.56 113 LEU A CA 1
ATOM 913 C C . LEU A 1 113 ? -17.040 4.054 14.090 1.00 87.56 113 LEU A C 1
ATOM 915 O O . LEU A 1 113 ? -16.425 4.936 13.509 1.00 87.56 113 LEU A O 1
ATOM 919 N N . LEU A 1 114 ? -17.325 2.884 13.521 1.00 89.38 114 LEU A N 1
ATOM 920 C CA . LEU A 1 114 ? -16.964 2.567 12.141 1.00 89.38 114 LEU A CA 1
ATOM 921 C C . LEU A 1 114 ? -18.205 2.562 11.262 1.00 89.38 114 LEU A C 1
ATOM 923 O O . LEU A 1 114 ? -19.165 1.836 11.528 1.00 89.38 114 LEU A O 1
ATOM 927 N N . ARG A 1 115 ? -18.166 3.332 10.177 1.00 92.00 115 ARG A N 1
ATOM 928 C CA . ARG A 1 115 ? -19.113 3.191 9.072 1.00 92.00 115 ARG A CA 1
ATOM 929 C C . ARG A 1 115 ? -18.493 2.284 8.028 1.00 92.00 115 ARG A C 1
ATOM 931 O O . ARG A 1 115 ? -17.488 2.643 7.420 1.00 92.00 115 ARG A O 1
ATOM 938 N N . ILE A 1 116 ? -19.095 1.114 7.849 1.00 94.38 116 ILE A N 1
ATOM 939 C CA . ILE A 1 116 ? -18.653 0.131 6.865 1.00 94.38 116 ILE A CA 1
ATOM 940 C C . ILE A 1 116 ? -19.534 0.232 5.629 1.00 94.38 116 ILE A C 1
ATOM 942 O O . ILE A 1 116 ? -20.761 0.202 5.729 1.00 94.38 116 ILE A O 1
ATOM 946 N N . ASN A 1 117 ? -18.896 0.342 4.471 1.00 94.50 117 ASN A N 1
ATOM 947 C CA . ASN A 1 117 ? -19.548 0.248 3.177 1.00 94.50 117 ASN A CA 1
ATOM 948 C C . ASN A 1 117 ? -19.001 -0.966 2.424 1.00 94.50 117 ASN A C 1
ATOM 950 O O . ASN A 1 117 ? -17.801 -1.237 2.450 1.00 94.50 117 ASN A O 1
ATOM 954 N N . VAL A 1 118 ? -19.911 -1.697 1.791 1.00 94.19 118 VAL A N 1
ATOM 955 C CA . VAL A 1 118 ? -19.617 -2.874 0.982 1.00 94.19 118 VAL A CA 1
ATOM 956 C C . VAL A 1 118 ? -20.347 -2.674 -0.334 1.00 94.19 118 VAL A C 1
ATOM 958 O O . VAL A 1 118 ? -21.574 -2.594 -0.344 1.00 94.19 118 VAL A O 1
ATOM 961 N N . ASP A 1 119 ? -19.589 -2.546 -1.413 1.00 92.75 119 ASP A N 1
ATOM 962 C CA . ASP A 1 119 ? -20.116 -2.304 -2.757 1.00 92.75 119 ASP A CA 1
ATOM 963 C C . ASP A 1 119 ? -19.568 -3.352 -3.728 1.00 92.75 119 ASP A C 1
ATOM 965 O O . ASP A 1 119 ? -18.588 -4.016 -3.404 1.00 92.75 119 ASP A O 1
ATOM 969 N N . GLY A 1 120 ? -20.191 -3.518 -4.894 1.00 92.38 120 GLY A N 1
ATOM 970 C CA . GLY A 1 120 ? -19.774 -4.445 -5.943 1.00 92.38 120 GLY A CA 1
ATOM 971 C C . GLY A 1 120 ? -19.444 -3.704 -7.237 1.00 92.38 120 GLY A C 1
ATOM 972 O O . GLY A 1 120 ? -20.314 -3.100 -7.860 1.00 92.38 120 GLY A O 1
ATOM 973 N N . LEU A 1 121 ? -18.192 -3.795 -7.685 1.00 91.19 121 LEU A N 1
ATOM 974 C CA . LEU A 1 121 ? -17.709 -3.160 -8.908 1.00 91.19 121 LEU A CA 1
ATOM 975 C C . LEU A 1 121 ? -17.401 -4.218 -9.981 1.00 91.19 121 LEU A C 1
ATOM 977 O O . LEU A 1 121 ? -16.518 -5.051 -9.767 1.00 91.19 121 LEU A O 1
ATOM 981 N N . PRO A 1 122 ? -18.067 -4.214 -11.149 1.00 91.81 122 PRO A N 1
ATOM 982 C CA . PRO A 1 122 ? -17.731 -5.139 -12.228 1.00 91.81 122 PRO A CA 1
ATOM 983 C C . PRO A 1 122 ? -16.305 -4.880 -12.730 1.00 91.81 122 PRO A C 1
ATOM 985 O O . PRO A 1 122 ? -15.977 -3.768 -13.144 1.00 91.81 122 PRO A O 1
ATOM 988 N N . LEU A 1 123 ? -15.457 -5.913 -12.711 1.00 89.44 123 LEU A N 1
ATOM 989 C CA . LEU A 1 123 ? -14.065 -5.795 -13.163 1.00 89.44 123 LEU A CA 1
ATOM 990 C C . LEU A 1 123 ? -13.944 -5.828 -14.687 1.00 89.44 123 LEU A C 1
ATOM 992 O O . LEU A 1 123 ? -13.064 -5.192 -15.266 1.00 89.44 123 LEU A O 1
ATOM 996 N N . TYR A 1 124 ? -14.836 -6.565 -15.347 1.00 91.56 124 TYR A N 1
ATOM 997 C CA . TYR A 1 124 ? -14.797 -6.775 -16.786 1.00 91.56 124 TYR A CA 1
ATOM 998 C C . TYR A 1 124 ? -16.186 -6.575 -17.383 1.00 91.56 124 TYR A C 1
ATOM 1000 O O . TYR A 1 124 ? -17.192 -6.950 -16.793 1.00 91.56 124 TYR A O 1
ATOM 1008 N N . LYS A 1 125 ? -16.247 -6.019 -18.597 1.00 85.06 125 LYS A N 1
ATOM 1009 C CA . LYS A 1 125 ? -17.520 -5.769 -19.298 1.00 85.06 125 LYS A CA 1
ATOM 1010 C C . LYS A 1 125 ? -18.236 -7.050 -19.736 1.00 85.06 125 LYS A C 1
ATOM 1012 O O . LYS A 1 125 ? -19.434 -7.023 -19.977 1.00 85.06 125 LYS A O 1
ATOM 1017 N N . SER A 1 126 ? -17.493 -8.144 -19.891 1.00 89.38 126 SER A N 1
ATOM 1018 C CA . SER A 1 126 ? -17.963 -9.407 -20.468 1.00 89.38 126 SER A CA 1
ATOM 1019 C C . SER A 1 126 ? -17.930 -10.578 -19.486 1.00 89.38 126 SER A C 1
ATOM 1021 O O . SER A 1 126 ? -18.074 -11.723 -19.909 1.00 89.38 126 SER A O 1
ATOM 1023 N N . SER A 1 127 ? -17.698 -10.330 -18.195 1.00 88.12 127 SER A N 1
ATOM 1024 C CA . SER A 1 127 ? -17.761 -11.367 -17.166 1.00 88.12 127 SER A CA 1
ATOM 1025 C C . SER A 1 127 ? -18.594 -10.892 -15.983 1.00 88.12 127 SER A C 1
ATOM 1027 O O . SER A 1 127 ? -18.716 -9.698 -15.729 1.00 88.12 127 SER A O 1
ATOM 1029 N N . ASN A 1 128 ? -19.141 -11.846 -15.235 1.00 85.31 128 ASN A N 1
ATOM 1030 C CA . ASN A 1 128 ? -19.884 -11.564 -14.007 1.00 85.31 128 ASN A CA 1
ATOM 1031 C C . ASN A 1 128 ? -18.956 -11.401 -12.789 1.00 85.31 128 ASN A C 1
ATOM 1033 O O . ASN A 1 128 ? -19.420 -11.446 -11.653 1.00 85.31 128 ASN A O 1
ATOM 1037 N N . VAL A 1 129 ? -17.641 -11.259 -13.001 1.00 90.31 129 VAL A N 1
ATOM 1038 C CA . VAL A 1 129 ? -16.680 -11.094 -11.907 1.00 90.31 129 VAL A CA 1
ATOM 1039 C C . VAL A 1 129 ? -16.781 -9.674 -11.359 1.00 90.31 129 VAL A C 1
ATOM 1041 O O . VAL A 1 129 ? -16.651 -8.691 -12.095 1.00 90.31 129 VAL A O 1
ATOM 1044 N N . GLN A 1 130 ? -16.979 -9.577 -10.049 1.00 92.50 130 GLN A N 1
ATOM 1045 C CA . GLN A 1 130 ? -17.109 -8.320 -9.325 1.00 92.50 130 GLN A CA 1
ATOM 1046 C C . GLN A 1 130 ? -16.026 -8.212 -8.253 1.00 92.50 130 GLN A C 1
ATOM 1048 O O . GLN A 1 130 ? -15.704 -9.187 -7.575 1.00 92.50 130 GLN A O 1
ATOM 1053 N N . PHE A 1 131 ? -15.485 -7.013 -8.092 1.00 93.19 131 PHE A N 1
ATOM 1054 C CA . PHE A 1 131 ? -14.632 -6.643 -6.978 1.00 93.19 131 PHE A CA 1
ATOM 1055 C C . PHE A 1 131 ? -15.480 -5.999 -5.890 1.00 93.19 131 PHE A C 1
ATOM 1057 O O . PHE A 1 131 ? -16.224 -5.063 -6.171 1.00 93.19 131 PHE A O 1
ATOM 1064 N N . TRP A 1 132 ? -15.349 -6.489 -4.660 1.00 93.31 132 TRP A N 1
ATOM 1065 C CA . TRP A 1 132 ? -16.148 -6.024 -3.535 1.00 93.31 132 TRP A CA 1
ATOM 1066 C C . TRP A 1 132 ? -15.288 -5.283 -2.506 1.00 93.31 132 TRP A C 1
ATOM 1068 O O . TRP A 1 132 ? -14.773 -5.916 -1.578 1.00 93.31 132 TRP A O 1
ATOM 1078 N N . PRO A 1 133 ? -15.063 -3.962 -2.654 1.00 92.81 133 PRO A N 1
ATOM 1079 C CA . PRO A 1 133 ? -14.337 -3.205 -1.647 1.00 92.81 133 PRO A CA 1
ATOM 1080 C C . PRO A 1 133 ? -15.136 -3.145 -0.341 1.00 92.81 133 PRO A C 1
ATOM 1082 O O . PRO A 1 133 ? -16.294 -2.734 -0.316 1.00 92.81 133 PRO A O 1
ATOM 1085 N N . ILE A 1 134 ? -14.482 -3.515 0.761 1.00 93.44 134 ILE A N 1
ATOM 1086 C CA . ILE A 1 134 ? -14.991 -3.305 2.120 1.00 93.44 134 ILE A CA 1
ATOM 1087 C C . ILE A 1 134 ? -14.270 -2.083 2.680 1.00 93.44 134 ILE A C 1
ATOM 1089 O O . ILE A 1 134 ? -13.109 -2.165 3.090 1.00 93.44 134 ILE A O 1
ATOM 1093 N N . LEU A 1 135 ? -14.945 -0.939 2.652 1.00 92.81 135 LEU A N 1
ATOM 1094 C CA . LEU A 1 135 ? -14.394 0.344 3.077 1.00 92.81 135 LEU A CA 1
ATOM 1095 C C . LEU A 1 135 ? -14.857 0.676 4.493 1.00 92.81 135 LEU A C 1
ATOM 1097 O O . LEU A 1 135 ? -16.006 0.426 4.856 1.00 92.81 135 LEU A O 1
ATOM 1101 N N . GLY A 1 136 ? -13.960 1.261 5.283 1.00 90.56 136 GLY A N 1
ATOM 1102 C CA . GLY A 1 136 ? -14.253 1.743 6.627 1.00 90.56 136 GLY A CA 1
ATOM 1103 C C . GLY A 1 136 ? -13.970 3.234 6.749 1.00 90.56 136 GLY A C 1
ATOM 1104 O O . GLY A 1 136 ? -12.910 3.695 6.331 1.00 90.56 136 GLY A O 1
ATOM 1105 N N . LEU A 1 137 ? -14.906 3.966 7.345 1.00 88.88 137 LEU A N 1
ATOM 1106 C CA . LEU A 1 137 ? -14.740 5.357 7.755 1.00 88.88 137 LEU A CA 1
ATOM 1107 C C . LEU A 1 137 ? -14.855 5.439 9.280 1.00 88.88 137 LEU A C 1
ATOM 1109 O O . LEU A 1 137 ? -15.795 4.883 9.854 1.00 88.88 137 LEU A O 1
ATOM 1113 N N . VAL A 1 138 ? -13.888 6.119 9.892 1.00 85.12 138 VAL A N 1
ATOM 1114 C CA . VAL A 1 138 ? -13.837 6.459 11.322 1.00 85.12 138 VAL A CA 1
ATOM 1115 C C . VAL A 1 138 ? -14.358 7.874 11.511 1.00 85.12 138 VAL A C 1
ATOM 1117 O O . VAL A 1 138 ? -13.921 8.744 10.724 1.00 85.12 138 VAL A O 1
#

Sequence (138 aa):
MISDKEKDLNLETTEDAIKSILSTLDETIEESPMRRDLRLWALKYKIQQNALNELRILQKTYPDIPADSSTLFETCRNTNIFKIKEGEYCYFGIARNLNNLFLNSLCPTGKILLRINVDGLPLYKSSNVQFWPILGLV

Radius of gyration: 21.7 Å; Cα contacts (8 Å, |Δi|>4): 93; chains: 1; bounding box: 45×66×49 Å